Protein AF-A0A2D9M5H4-F1 (afdb_monomer_lite)

Foldseek 3Di:
DDPDDDDPDDDDDPDPDDDDDDDDAADDFDDLVLVLVLLLLVLVLVCVVCVLVVPDNDDSVNSSVVLCVVQVGGDPVSLVVLCVVQDPDPVLVVQLSPHRHPVSSVVSSVVRSVVSVVVSD

Secondary structure (DSSP, 8-state):
-------S--SSS--------PPPPPBS---HHHHHHHHHHHHHHHHHHHHHTT-----HHHHHHHHHHHS-S--HHHHHHHHHHH--SHHHHHHHHH--BHHHHHHHHHHHHHHHHHHH-

pLDDT: mean 83.79, std 14.48, range [36.62, 96.31]

Sequence (121 aa):
MVNQYIEESPQGKLYLRATIRLLDDLEGECSSEDWSSFLHDWAHQIVDVNSIFGSMDIDFEQVLSILEKEFLVCDSSSLWQVAHAILDKQDDRQSALSSSSFDEVFSILRQTIPEKNTQLN

Radius of gyration: 18.91 Å; chains: 1; bounding box: 51×50×41 Å

Structure (mmCIF, N/CA/C/O backbone):
data_AF-A0A2D9M5H4-F1
#
_entry.id   AF-A0A2D9M5H4-F1
#
loop_
_atom_site.group_PDB
_atom_site.id
_atom_site.type_symbol
_atom_site.label_atom_id
_atom_site.label_alt_id
_atom_site.label_comp_id
_atom_site.label_asym_id
_atom_site.label_entity_id
_atom_site.label_seq_id
_atom_site.pdbx_PDB_ins_code
_atom_site.Cartn_x
_atom_site.Cart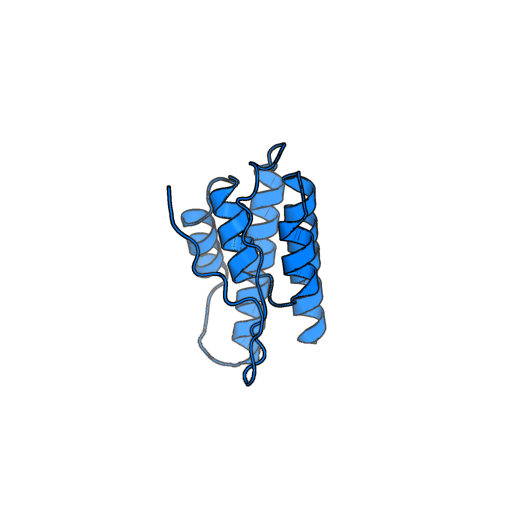n_y
_atom_site.Cartn_z
_atom_site.occupancy
_atom_site.B_iso_or_equiv
_atom_site.auth_seq_id
_atom_site.auth_comp_id
_atom_site.auth_asym_id
_atom_site.auth_atom_id
_atom_site.pdbx_PDB_model_num
ATOM 1 N N . MET A 1 1 ? -31.524 -20.663 11.523 1.00 36.62 1 MET A N 1
ATOM 2 C CA . MET A 1 1 ? -30.781 -21.130 12.711 1.00 36.62 1 MET A CA 1
ATOM 3 C C . MET A 1 1 ? -29.717 -22.092 12.220 1.00 36.62 1 MET A C 1
ATOM 5 O O . MET A 1 1 ? -30.069 -23.149 11.716 1.00 36.62 1 MET A O 1
ATOM 9 N N . VAL A 1 2 ? -28.450 -21.679 12.223 1.00 44.69 2 VAL A N 1
ATOM 10 C CA . VAL A 1 2 ? -27.338 -22.535 11.790 1.00 44.69 2 VAL A CA 1
ATOM 11 C C . VAL A 1 2 ? -26.876 -23.303 13.022 1.00 44.69 2 VAL A C 1
ATOM 13 O O . VAL A 1 2 ? -26.358 -22.699 13.955 1.00 44.69 2 VAL A O 1
ATOM 16 N N . ASN A 1 3 ? -27.122 -24.613 13.053 1.00 45.56 3 ASN A N 1
ATOM 17 C CA . ASN A 1 3 ? -26.585 -25.488 14.092 1.00 45.56 3 ASN A CA 1
ATOM 18 C C . ASN A 1 3 ? -25.061 -25.526 13.939 1.00 45.56 3 ASN A C 1
ATOM 20 O O . ASN A 1 3 ? -24.541 -26.198 13.050 1.00 45.56 3 ASN A O 1
ATOM 24 N N . GLN A 1 4 ? -24.350 -24.776 14.779 1.00 53.28 4 GLN A N 1
ATOM 25 C CA . GLN A 1 4 ? -22.912 -24.951 14.944 1.00 53.28 4 GLN A CA 1
ATOM 26 C C . GLN A 1 4 ? -22.673 -2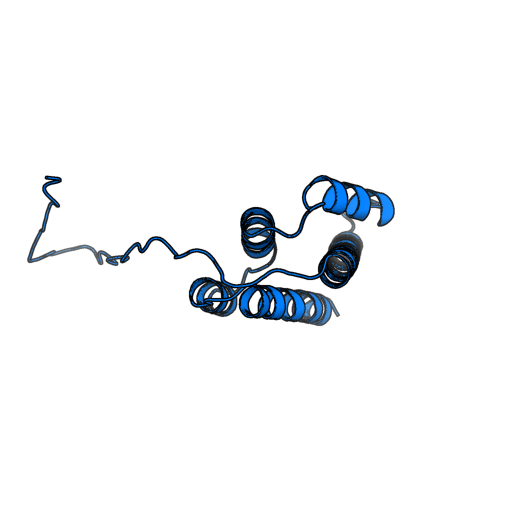6.305 15.613 1.00 53.28 4 GLN A C 1
ATOM 28 O O . GLN A 1 4 ? -23.244 -26.601 16.661 1.00 53.28 4 GLN A O 1
ATOM 33 N N . TYR A 1 5 ? -21.850 -27.139 14.984 1.00 54.06 5 TYR A N 1
ATOM 34 C CA . TYR A 1 5 ? -21.400 -28.397 15.563 1.00 54.06 5 TYR A CA 1
ATOM 35 C C . TYR A 1 5 ? -20.396 -28.059 16.674 1.00 54.06 5 TYR A C 1
ATOM 37 O O . TYR A 1 5 ? -19.288 -27.605 16.393 1.00 54.06 5 TYR A O 1
ATOM 45 N N . ILE A 1 6 ? -20.817 -28.192 17.933 1.00 57.72 6 ILE A N 1
ATOM 46 C CA . ILE A 1 6 ? -19.976 -27.960 19.111 1.00 57.72 6 ILE A CA 1
ATOM 47 C C . ILE A 1 6 ? -19.552 -29.331 19.632 1.00 57.72 6 ILE A C 1
ATOM 49 O O . ILE A 1 6 ? -20.380 -30.099 20.112 1.00 57.72 6 ILE A O 1
ATOM 53 N N . GLU A 1 7 ? -18.262 -29.637 19.535 1.00 54.84 7 GLU A N 1
ATOM 54 C CA . GLU A 1 7 ? -17.664 -30.785 20.212 1.00 54.84 7 GLU A CA 1
ATOM 55 C C . GLU A 1 7 ? -16.968 -30.277 21.481 1.00 54.84 7 GLU A C 1
ATOM 57 O O . GLU A 1 7 ? -15.951 -29.590 21.419 1.00 54.84 7 GLU A O 1
ATOM 62 N N . GLU A 1 8 ? -17.559 -30.556 22.645 1.00 61.50 8 GLU A N 1
ATOM 63 C CA . GLU A 1 8 ? -17.144 -29.987 23.939 1.00 61.50 8 GLU A CA 1
ATOM 64 C C . GLU A 1 8 ? -15.829 -30.582 24.487 1.00 61.50 8 GLU A C 1
ATOM 66 O O . GLU A 1 8 ? -15.278 -30.067 25.460 1.00 61.50 8 GLU A O 1
ATOM 71 N N . SER A 1 9 ? -15.294 -31.652 23.878 1.00 58.75 9 SER A N 1
ATOM 72 C CA . SER A 1 9 ? -14.088 -32.342 24.360 1.00 58.75 9 SER A CA 1
ATOM 73 C C . SER A 1 9 ? -13.239 -32.944 23.220 1.00 58.75 9 SER A C 1
ATOM 75 O O . SER A 1 9 ? -13.335 -34.137 22.929 1.00 58.75 9 SER A O 1
ATOM 77 N N . PRO A 1 10 ? -12.394 -32.143 22.543 1.00 60.75 10 PRO A N 1
ATOM 78 C CA . PRO A 1 10 ? -11.565 -32.628 21.441 1.00 60.75 10 PRO A CA 1
ATOM 79 C C . PRO A 1 10 ? -10.371 -33.451 21.960 1.00 60.75 10 PRO A C 1
ATOM 81 O O . PRO A 1 10 ? -9.454 -32.915 22.578 1.00 60.75 10 PRO A O 1
ATOM 84 N N . GLN A 1 11 ? -10.348 -34.758 21.682 1.00 60.06 11 GLN A N 1
ATOM 85 C CA . GLN A 1 11 ? -9.323 -35.690 22.190 1.00 60.06 11 GLN A CA 1
ATOM 86 C C . GLN A 1 11 ? -8.108 -35.934 21.268 1.00 60.06 11 GLN A C 1
ATOM 88 O O . GLN A 1 11 ? -7.410 -36.933 21.437 1.00 60.06 11 GLN A O 1
ATOM 93 N N . GLY A 1 12 ? -7.784 -35.071 20.296 1.00 59.41 12 GLY A N 1
ATOM 94 C CA . GLY A 1 12 ? -6.629 -35.417 19.447 1.00 59.41 12 GLY A CA 1
ATOM 95 C C . GLY A 1 12 ? -6.113 -34.454 18.390 1.00 59.41 12 GLY A C 1
ATOM 96 O O . GLY A 1 12 ? -5.174 -34.824 17.689 1.00 59.41 12 GLY A O 1
ATOM 97 N N . LYS A 1 13 ? -6.654 -33.243 18.237 1.00 60.44 13 LYS A N 1
ATOM 98 C CA . LYS A 1 13 ? -6.098 -32.231 17.323 1.00 60.44 13 LYS A CA 1
ATOM 99 C C . LYS A 1 13 ? -6.272 -30.850 17.949 1.00 60.44 13 LYS A C 1
ATOM 101 O O . LYS A 1 13 ? -7.343 -30.547 18.465 1.00 60.44 13 LYS A O 1
ATOM 106 N N . LEU A 1 14 ? -5.217 -30.032 17.938 1.00 55.59 14 LEU A N 1
ATOM 107 C CA . LEU A 1 14 ? -5.289 -28.616 18.303 1.00 55.59 14 LEU A CA 1
ATOM 108 C C . LEU A 1 14 ? -6.192 -27.912 17.284 1.00 55.59 14 LEU A C 1
ATOM 110 O O . LEU A 1 14 ? -5.751 -27.547 16.197 1.00 55.59 14 LEU A O 1
ATOM 114 N N . TYR A 1 15 ? -7.468 -27.752 17.615 1.00 58.03 15 TYR A N 1
ATOM 115 C CA . TYR A 1 15 ? -8.355 -26.873 16.869 1.00 58.03 15 TYR A CA 1
ATOM 116 C C . TYR A 1 15 ? -8.113 -25.449 17.371 1.00 58.03 15 TYR A C 1
ATOM 118 O O . TYR A 1 15 ? -8.591 -25.061 18.436 1.00 58.03 15 TYR A O 1
ATOM 126 N N . LEU A 1 16 ? -7.337 -24.669 16.618 1.00 57.84 16 LEU A N 1
ATOM 127 C CA . LEU A 1 16 ? -7.311 -23.220 16.786 1.00 57.84 16 LEU A CA 1
ATOM 128 C C . LEU A 1 16 ? -8.689 -22.686 16.382 1.00 57.84 16 LEU A C 1
ATOM 130 O O . LEU A 1 16 ? -9.065 -22.714 15.212 1.00 57.84 16 LEU A O 1
ATOM 134 N N . ARG A 1 17 ? -9.472 -22.241 17.369 1.00 58.50 17 ARG A N 1
ATOM 135 C CA . ARG A 1 17 ? -10.758 -21.585 17.130 1.00 58.50 17 ARG A CA 1
ATOM 136 C C . ARG A 1 17 ? -10.493 -20.131 16.753 1.00 58.50 17 ARG A C 1
ATOM 138 O O . ARG A 1 17 ? -10.190 -19.322 17.623 1.00 58.50 17 ARG A O 1
ATOM 145 N N . ALA A 1 18 ? -10.614 -19.806 15.471 1.00 62.06 18 ALA A N 1
ATOM 146 C CA . ALA A 1 18 ? -10.592 -18.422 15.014 1.00 62.06 18 ALA A CA 1
ATOM 147 C C . ALA A 1 18 ? -11.987 -17.806 15.186 1.00 62.06 18 ALA A C 1
ATOM 149 O O . ALA A 1 18 ? -12.974 -18.320 14.658 1.00 62.06 18 ALA A O 1
ATOM 150 N N . THR A 1 19 ? -12.075 -16.708 15.932 1.00 64.88 19 THR A N 1
ATOM 151 C CA . THR A 1 19 ? -13.278 -15.873 15.945 1.00 64.88 19 THR A CA 1
ATOM 152 C C . THR A 1 19 ? -13.223 -14.975 14.717 1.00 64.88 19 THR A C 1
ATOM 154 O O . THR A 1 19 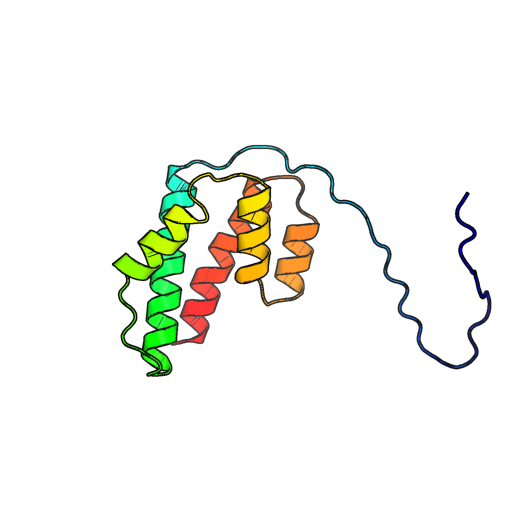? -12.368 -14.098 14.639 1.00 64.88 19 THR A O 1
ATOM 157 N N . ILE A 1 20 ? -14.115 -15.201 13.753 1.00 72.62 20 ILE A N 1
ATOM 158 C CA . ILE A 1 20 ? -14.272 -14.313 12.598 1.00 72.62 20 ILE A CA 1
ATOM 159 C C . ILE A 1 20 ? -15.255 -13.212 12.996 1.00 72.62 20 ILE A C 1
ATOM 161 O O . ILE A 1 20 ? -16.380 -13.505 13.404 1.00 72.62 20 ILE A O 1
ATOM 165 N N . ARG A 1 21 ? -14.830 -11.953 12.881 1.00 76.88 21 ARG A N 1
ATOM 166 C CA . ARG A 1 21 ? -15.680 -10.769 13.027 1.00 76.88 21 ARG A CA 1
ATOM 167 C C . ARG A 1 21 ? -15.689 -10.017 11.698 1.00 76.88 21 ARG A C 1
ATOM 169 O O . ARG A 1 21 ? -14.647 -9.889 11.065 1.00 76.88 21 ARG A O 1
ATOM 176 N N . LEU A 1 22 ? -16.865 -9.539 11.295 1.00 81.19 22 LEU A N 1
ATOM 177 C CA . LEU A 1 22 ? -16.971 -8.541 10.234 1.00 81.19 22 LEU A CA 1
ATOM 178 C C . LEU A 1 22 ? -16.476 -7.207 10.790 1.00 81.19 22 LEU A C 1
ATOM 180 O O . LEU A 1 22 ? -16.889 -6.814 11.884 1.00 81.19 22 LEU A O 1
ATOM 184 N N . LEU A 1 23 ? -15.564 -6.570 10.065 1.00 84.50 23 LEU A N 1
ATOM 185 C CA . LEU A 1 23 ? -15.112 -5.232 10.412 1.00 84.50 23 LEU A CA 1
ATOM 186 C C . LEU A 1 23 ? -16.215 -4.230 10.094 1.00 84.50 23 LEU A C 1
ATOM 188 O O . LEU A 1 23 ? -16.935 -4.387 9.107 1.00 84.50 23 LEU A O 1
ATOM 192 N N . ASP A 1 24 ? -16.342 -3.247 10.974 1.00 86.62 24 ASP A N 1
ATOM 193 C CA . ASP A 1 24 ? -17.162 -2.072 10.726 1.00 86.62 24 ASP A CA 1
ATOM 194 C C . ASP A 1 24 ? -16.465 -1.195 9.667 1.00 86.62 24 ASP A C 1
ATOM 196 O O . ASP A 1 24 ? -15.258 -1.333 9.435 1.00 86.62 24 ASP A O 1
ATOM 200 N N . ASP A 1 25 ? -17.221 -0.319 9.005 1.00 88.69 25 ASP A N 1
ATOM 201 C CA . ASP A 1 25 ? -16.645 0.616 8.037 1.00 88.69 25 ASP A CA 1
ATOM 202 C C . ASP A 1 25 ? -15.654 1.563 8.732 1.00 88.69 25 ASP A C 1
ATOM 204 O O . ASP A 1 25 ? -15.860 1.973 9.876 1.00 88.69 25 ASP A O 1
ATOM 208 N N . LEU A 1 26 ? -14.573 1.914 8.030 1.00 92.75 26 LEU A N 1
ATOM 209 C CA . LEU A 1 26 ? -13.586 2.864 8.539 1.00 92.75 26 LEU A CA 1
ATOM 210 C C . LEU A 1 26 ? -14.167 4.279 8.559 1.00 92.75 26 LEU A C 1
ATOM 212 O O . LEU A 1 26 ? -14.790 4.723 7.595 1.00 92.75 26 LEU A O 1
ATOM 216 N N . GLU A 1 27 ? -13.904 5.008 9.639 1.00 92.81 27 GLU A N 1
ATOM 217 C CA . GLU A 1 27 ? -14.250 6.421 9.747 1.00 92.81 27 GLU A CA 1
ATOM 218 C C . GLU A 1 27 ? -13.240 7.304 8.996 1.00 92.81 27 GLU A C 1
ATOM 220 O O . GLU A 1 27 ? -12.028 7.066 9.024 1.00 92.81 27 GLU A O 1
ATOM 225 N N . GLY A 1 28 ? -13.743 8.375 8.376 1.00 91.19 28 GLY A N 1
ATOM 226 C CA . GLY A 1 28 ? -12.928 9.376 7.688 1.00 91.19 28 GLY A CA 1
ATOM 227 C C . GLY A 1 28 ? -12.656 9.065 6.216 1.00 91.19 28 GLY A C 1
ATOM 228 O O . GLY A 1 28 ? -13.210 8.141 5.627 1.00 91.19 28 GLY A O 1
ATOM 229 N N . GLU A 1 29 ? -11.807 9.893 5.617 1.00 88.19 29 GLU A N 1
ATOM 230 C CA . GLU A 1 29 ? -11.421 9.847 4.207 1.00 88.19 29 GLU A CA 1
ATOM 231 C C . GLU A 1 29 ? -9.924 10.145 4.108 1.00 88.19 29 GLU A C 1
ATOM 233 O O . GLU A 1 29 ? -9.354 10.769 5.003 1.00 88.19 29 GLU A O 1
ATOM 238 N N . CYS A 1 30 ? -9.289 9.746 3.010 1.00 86.38 30 CYS A N 1
ATOM 239 C CA . CYS A 1 30 ? -7.899 10.098 2.744 1.00 86.38 30 CYS A CA 1
ATOM 240 C C . CYS A 1 30 ? -7.801 11.155 1.651 1.00 86.38 30 CYS A C 1
ATOM 242 O O . CYS A 1 30 ? -8.500 11.110 0.636 1.00 86.38 30 CYS A O 1
ATOM 244 N N . SER A 1 31 ? -6.896 12.108 1.873 1.00 90.25 31 SER A N 1
ATOM 245 C CA . SER A 1 31 ? -6.552 13.123 0.887 1.00 90.25 31 SER A CA 1
ATOM 246 C C . SER A 1 31 ? -6.050 12.470 -0.400 1.00 90.25 31 SER A C 1
ATOM 248 O O . SER A 1 31 ? -5.152 11.628 -0.378 1.00 90.25 31 SER A O 1
ATOM 250 N N . SER A 1 32 ? -6.573 12.918 -1.542 1.00 89.25 32 SER A N 1
ATOM 251 C CA . SER A 1 32 ? -6.093 12.478 -2.855 1.00 89.25 32 SER A CA 1
ATOM 252 C C . SER A 1 32 ? -4.607 12.778 -3.063 1.00 89.25 32 SER A C 1
ATOM 254 O O . SER A 1 32 ? -3.928 12.037 -3.765 1.00 89.25 32 SER A O 1
ATOM 256 N N . GLU A 1 33 ? -4.106 13.859 -2.461 1.00 91.94 33 GLU A N 1
ATOM 257 C CA . GLU A 1 33 ? -2.693 14.242 -2.529 1.00 91.94 33 GLU A CA 1
ATOM 258 C C . GLU A 1 33 ? -1.814 13.251 -1.761 1.00 91.94 33 GLU A C 1
ATOM 260 O O . GLU A 1 33 ? -0.854 12.721 -2.319 1.00 91.94 33 GLU A O 1
ATOM 265 N N . ASP A 1 34 ? -2.192 12.926 -0.522 1.00 92.62 34 ASP A N 1
ATOM 266 C CA . ASP A 1 34 ? -1.446 11.968 0.294 1.00 92.62 34 ASP A CA 1
ATOM 267 C C . ASP A 1 34 ? -1.471 10.567 -0.327 1.00 92.62 34 ASP A C 1
ATOM 269 O O . ASP A 1 34 ? -0.458 9.866 -0.334 1.00 92.62 34 ASP A O 1
ATOM 273 N N . TRP A 1 35 ? -2.621 10.164 -0.875 1.00 94.62 35 TRP A N 1
ATOM 274 C CA . TRP A 1 35 ? -2.764 8.886 -1.565 1.00 94.62 35 TRP A CA 1
ATOM 275 C C . TRP A 1 35 ? -1.894 8.816 -2.819 1.00 94.62 35 TRP A C 1
ATOM 277 O O . TRP A 1 35 ? -1.177 7.839 -3.018 1.00 94.62 35 TRP A O 1
ATOM 287 N N . SER A 1 36 ? -1.902 9.872 -3.636 1.00 93.81 36 SER A N 1
ATOM 288 C CA . SER A 1 36 ? -1.052 9.956 -4.824 1.00 93.81 36 SER A CA 1
ATOM 289 C C . SER A 1 36 ? 0.430 9.882 -4.453 1.00 93.81 36 SER A C 1
ATOM 291 O O . SER A 1 36 ? 1.157 9.079 -5.040 1.00 93.81 36 SER A O 1
ATOM 293 N N . SER A 1 37 ? 0.868 10.629 -3.432 1.00 94.50 37 SER A N 1
ATOM 294 C CA . SER A 1 37 ? 2.247 10.562 -2.929 1.00 94.50 37 SER A CA 1
ATOM 295 C C . SER A 1 37 ? 2.616 9.144 -2.494 1.00 94.50 37 SER A C 1
ATOM 297 O O . SER A 1 37 ? 3.683 8.646 -2.840 1.00 94.50 37 SER A O 1
ATOM 299 N N . PHE A 1 38 ? 1.716 8.463 -1.787 1.00 95.12 38 PHE A N 1
ATOM 300 C CA . PHE A 1 38 ? 1.940 7.089 -1.358 1.00 95.12 38 PHE A CA 1
ATOM 301 C C . PHE A 1 38 ? 2.086 6.113 -2.537 1.00 95.12 38 PHE A C 1
ATOM 303 O O . PHE A 1 38 ? 2.960 5.246 -2.509 1.00 95.12 38 PHE A O 1
ATOM 310 N N . LEU A 1 39 ? 1.270 6.245 -3.591 1.00 95.31 39 LEU A N 1
ATOM 311 C CA . LEU A 1 39 ? 1.396 5.402 -4.787 1.00 95.31 39 LEU A CA 1
ATOM 312 C C . LEU A 1 39 ? 2.739 5.614 -5.501 1.00 95.31 39 LEU A C 1
ATOM 314 O O . LEU A 1 39 ? 3.313 4.645 -5.997 1.00 95.31 39 LEU A O 1
ATOM 318 N N . HIS A 1 40 ? 3.265 6.843 -5.508 1.00 95.38 40 HIS A N 1
ATOM 319 C CA . HIS A 1 40 ? 4.603 7.133 -6.034 1.00 95.38 40 HIS A CA 1
ATOM 320 C C . HIS A 1 40 ? 5.691 6.440 -5.209 1.00 95.38 40 HIS A C 1
ATOM 322 O O . HIS A 1 40 ? 6.540 5.749 -5.775 1.00 95.38 40 HIS A O 1
ATOM 328 N N . ASP A 1 41 ? 5.639 6.560 -3.880 1.00 94.62 41 ASP A N 1
ATOM 329 C CA . ASP A 1 41 ? 6.592 5.897 -2.981 1.00 94.62 41 ASP A CA 1
ATOM 330 C C . ASP A 1 41 ? 6.561 4.373 -3.162 1.00 94.62 41 ASP A C 1
ATOM 332 O O . ASP A 1 41 ? 7.598 3.703 -3.192 1.00 94.62 41 ASP A O 1
ATOM 336 N N . TRP A 1 42 ? 5.365 3.811 -3.343 1.00 95.06 42 TRP A N 1
ATOM 337 C CA . TRP A 1 42 ? 5.206 2.385 -3.585 1.00 95.06 42 TRP A CA 1
ATOM 338 C C . TRP A 1 42 ? 5.738 1.953 -4.954 1.00 95.06 42 TRP A C 1
ATOM 340 O O . TRP A 1 42 ? 6.425 0.932 -5.040 1.00 95.06 42 TRP A O 1
ATOM 350 N N . ALA A 1 43 ? 5.479 2.727 -6.011 1.00 94.94 43 ALA A N 1
ATOM 351 C CA . ALA A 1 43 ? 6.024 2.472 -7.341 1.00 94.94 43 ALA A CA 1
ATOM 352 C C . ALA A 1 43 ? 7.558 2.468 -7.326 1.00 94.94 43 ALA A C 1
ATOM 354 O O . ALA A 1 43 ? 8.170 1.538 -7.857 1.00 94.94 43 ALA A O 1
ATOM 355 N N . HIS A 1 44 ? 8.174 3.449 -6.659 1.00 93.31 44 HIS A N 1
ATOM 356 C CA . HIS A 1 44 ? 9.623 3.489 -6.464 1.00 93.31 44 HIS A CA 1
ATOM 357 C C . HIS A 1 44 ? 10.125 2.226 -5.775 1.00 93.31 44 HIS A C 1
ATOM 359 O O . HIS A 1 44 ? 11.025 1.566 -6.288 1.00 93.31 44 HIS A O 1
ATOM 365 N N . GLN A 1 45 ? 9.481 1.826 -4.678 1.00 91.62 45 GLN A N 1
ATOM 366 C CA . GLN A 1 45 ? 9.890 0.628 -3.957 1.00 91.62 45 GLN A CA 1
ATOM 367 C C . GLN A 1 45 ? 9.777 -0.655 -4.802 1.00 91.62 45 GLN A C 1
ATOM 369 O O . GLN A 1 45 ? 10.610 -1.554 -4.684 1.00 91.62 45 GLN A O 1
ATOM 374 N N . ILE A 1 46 ? 8.770 -0.772 -5.672 1.00 91.31 46 ILE A N 1
ATOM 375 C CA . ILE A 1 46 ? 8.650 -1.916 -6.591 1.00 91.31 46 ILE A CA 1
ATOM 376 C C . ILE A 1 46 ? 9.831 -1.954 -7.569 1.00 91.31 46 ILE A C 1
ATOM 378 O O . ILE A 1 46 ? 10.409 -3.024 -7.781 1.00 91.31 46 ILE A O 1
ATOM 382 N N . VAL A 1 47 ? 10.191 -0.807 -8.150 1.00 90.94 47 VAL A N 1
ATOM 383 C CA . VAL A 1 47 ? 11.323 -0.688 -9.082 1.00 90.94 47 VAL A CA 1
ATOM 384 C C . VAL A 1 47 ? 12.645 -0.992 -8.376 1.00 90.94 47 VAL A C 1
ATOM 386 O O . VAL A 1 47 ? 13.441 -1.779 -8.888 1.00 90.94 47 VAL A O 1
ATOM 389 N N . ASP A 1 48 ? 12.849 -0.454 -7.173 1.00 88.44 48 ASP A N 1
ATOM 390 C CA . ASP A 1 48 ? 14.056 -0.678 -6.375 1.00 88.44 48 ASP A CA 1
ATOM 391 C C . ASP A 1 48 ? 14.238 -2.169 -6.062 1.00 88.44 48 ASP A C 1
ATOM 393 O O . ASP A 1 48 ? 15.287 -2.747 -6.361 1.00 88.44 48 ASP A O 1
ATOM 397 N N . VAL A 1 49 ? 13.188 -2.833 -5.561 1.00 87.31 49 VAL A N 1
ATOM 398 C CA . VAL A 1 49 ? 13.184 -4.289 -5.335 1.00 87.31 49 VAL A CA 1
ATOM 399 C C . VAL A 1 49 ? 13.510 -5.037 -6.626 1.00 87.31 49 VAL A C 1
ATOM 401 O O . VAL A 1 49 ? 14.367 -5.920 -6.638 1.00 87.31 49 VAL A O 1
ATOM 404 N N . ASN A 1 50 ? 12.840 -4.701 -7.727 1.00 87.25 50 ASN A N 1
ATOM 405 C CA . ASN A 1 50 ? 13.024 -5.381 -9.003 1.00 87.25 50 ASN A CA 1
ATOM 406 C C . ASN A 1 50 ? 14.468 -5.270 -9.530 1.00 87.25 50 ASN A C 1
ATOM 408 O O . ASN A 1 50 ? 15.008 -6.274 -10.015 1.00 87.25 50 ASN A O 1
ATOM 412 N N . SER A 1 51 ? 15.098 -4.103 -9.355 1.00 85.19 51 SER A N 1
ATOM 413 C CA . SER A 1 51 ? 16.483 -3.840 -9.755 1.00 85.19 51 SER A CA 1
ATOM 414 C C . SER A 1 51 ? 17.492 -4.732 -9.018 1.00 85.19 51 SER A C 1
ATOM 416 O O . SER A 1 51 ? 18.434 -5.238 -9.629 1.00 85.19 51 SER A O 1
ATOM 418 N N . ILE A 1 52 ? 17.256 -5.015 -7.731 1.00 84.88 52 ILE A N 1
ATOM 419 C CA . ILE A 1 52 ? 18.132 -5.852 -6.895 1.00 84.88 52 ILE A CA 1
ATOM 420 C C . ILE A 1 52 ? 18.127 -7.307 -7.371 1.00 84.88 52 ILE A C 1
ATOM 422 O O . ILE A 1 52 ? 19.168 -7.965 -7.404 1.00 84.88 52 ILE A O 1
ATOM 426 N N . PHE A 1 53 ? 16.961 -7.822 -7.764 1.00 79.25 53 PHE A N 1
ATOM 427 C CA . PHE A 1 53 ? 16.808 -9.219 -8.177 1.00 79.25 53 PHE A CA 1
ATOM 428 C C . PHE A 1 53 ? 17.051 -9.448 -9.679 1.00 79.25 53 PHE A C 1
ATOM 430 O O . PHE A 1 53 ? 16.929 -10.584 -10.141 1.00 79.25 53 PHE A O 1
ATOM 437 N N . GLY A 1 54 ? 17.403 -8.401 -10.442 1.00 66.56 54 GLY A N 1
ATOM 438 C CA . GLY A 1 54 ? 17.792 -8.483 -11.859 1.00 66.56 54 GLY A CA 1
ATOM 439 C C . GLY A 1 54 ? 16.726 -9.110 -12.762 1.00 66.56 54 GLY A C 1
ATOM 440 O O . GLY A 1 54 ? 17.055 -9.775 -13.744 1.00 66.56 54 GLY A O 1
ATOM 441 N N . SER A 1 55 ? 15.455 -8.986 -12.372 1.00 64.44 55 SER A N 1
ATOM 442 C CA . SER A 1 55 ? 14.401 -9.890 -12.845 1.00 64.44 55 SER A CA 1
ATOM 443 C C . SER A 1 55 ? 13.665 -9.415 -14.103 1.00 64.44 55 SER A C 1
ATOM 445 O O . SER A 1 55 ? 13.111 -10.258 -14.801 1.00 64.44 55 SER A O 1
ATOM 447 N N . MET A 1 56 ? 13.690 -8.114 -14.420 1.00 68.00 56 MET A N 1
ATOM 448 C CA . MET A 1 56 ? 13.187 -7.469 -15.649 1.00 68.00 56 MET A CA 1
ATOM 449 C C . MET A 1 56 ? 13.602 -5.987 -15.620 1.00 68.00 56 MET A C 1
ATOM 451 O O . MET A 1 56 ? 13.776 -5.461 -14.533 1.00 68.00 56 MET A O 1
ATOM 455 N N . ASP A 1 57 ? 13.718 -5.301 -16.761 1.00 77.25 57 ASP A N 1
ATOM 456 C CA . ASP A 1 57 ? 13.780 -3.829 -16.769 1.00 77.25 57 ASP A CA 1
ATOM 457 C C . ASP A 1 57 ? 12.350 -3.295 -16.606 1.00 77.25 57 ASP A C 1
ATOM 459 O O . ASP A 1 57 ? 11.612 -3.155 -17.585 1.00 77.25 57 ASP A O 1
ATOM 463 N N . ILE A 1 58 ? 11.923 -3.085 -15.359 1.00 84.56 58 ILE A N 1
ATOM 464 C CA . ILE A 1 58 ? 10.627 -2.474 -15.056 1.00 84.56 58 ILE A CA 1
ATOM 465 C C . ILE A 1 58 ? 10.817 -0.962 -14.916 1.00 84.56 58 ILE A C 1
ATOM 467 O O . ILE A 1 58 ? 11.596 -0.495 -14.089 1.00 84.56 58 ILE A O 1
ATOM 471 N N . ASP A 1 59 ? 10.085 -0.204 -15.729 1.00 90.56 59 ASP A N 1
ATOM 472 C CA . ASP A 1 59 ? 10.117 1.257 -15.723 1.00 90.56 59 ASP A CA 1
ATOM 473 C C . ASP A 1 59 ? 9.148 1.840 -14.684 1.00 90.56 59 ASP A C 1
ATOM 475 O O . ASP A 1 59 ? 8.010 1.382 -14.549 1.00 90.56 59 ASP A O 1
ATOM 479 N N . PHE A 1 60 ? 9.592 2.880 -13.978 1.00 93.94 60 PHE A N 1
ATOM 480 C CA . PHE A 1 60 ? 8.821 3.543 -12.925 1.00 93.94 60 PHE A CA 1
ATOM 481 C C . PHE A 1 60 ? 7.484 4.077 -13.438 1.00 93.94 60 PHE A C 1
ATOM 483 O O . PHE A 1 60 ? 6.451 3.810 -12.829 1.00 93.94 60 PHE A O 1
ATOM 490 N N . GLU A 1 61 ? 7.483 4.755 -14.587 1.00 95.31 61 GLU A N 1
ATOM 491 C CA . GLU A 1 61 ? 6.269 5.342 -15.169 1.00 95.31 61 GLU A CA 1
ATOM 492 C C . GLU A 1 61 ? 5.227 4.268 -15.509 1.00 95.31 61 GLU A C 1
ATOM 494 O O . GLU A 1 61 ? 4.023 4.471 -15.351 1.00 95.31 61 GLU A O 1
ATOM 499 N N . GLN A 1 62 ? 5.680 3.085 -15.935 1.00 93.69 62 GLN A N 1
ATOM 500 C CA . GLN A 1 62 ? 4.789 1.958 -16.209 1.00 93.69 62 GLN A CA 1
ATOM 501 C C . GLN A 1 62 ? 4.157 1.423 -14.923 1.00 93.69 62 GLN A C 1
ATOM 503 O O . GLN A 1 62 ? 2.953 1.168 -14.899 1.00 93.69 62 GLN A O 1
ATOM 508 N N . VAL A 1 63 ? 4.947 1.269 -13.856 1.00 94.50 63 VAL A N 1
ATOM 509 C CA . VAL A 1 63 ? 4.442 0.821 -12.550 1.00 94.50 63 VAL A CA 1
ATOM 510 C C . VAL A 1 63 ? 3.463 1.837 -11.984 1.00 94.50 63 VAL A C 1
ATOM 512 O O . VAL A 1 63 ? 2.349 1.463 -11.621 1.00 94.50 63 VAL A O 1
ATOM 515 N N . LEU A 1 64 ? 3.846 3.113 -11.955 1.00 96.31 64 LEU A N 1
ATOM 516 C CA . LEU A 1 64 ? 3.005 4.185 -11.443 1.00 96.31 64 LEU A CA 1
ATOM 517 C C . LEU A 1 64 ? 1.683 4.258 -12.212 1.00 96.31 64 LEU A C 1
ATOM 519 O O . LEU A 1 64 ? 0.626 4.253 -11.592 1.00 96.31 64 LEU A O 1
ATOM 523 N N . SER A 1 65 ? 1.718 4.207 -13.547 1.00 95.00 65 SER A N 1
ATOM 524 C CA . SER A 1 65 ? 0.503 4.225 -14.368 1.00 95.00 65 SER A CA 1
ATOM 525 C C . SER A 1 65 ? -0.437 3.050 -14.070 1.00 95.00 65 SER A C 1
ATOM 527 O O . SER A 1 65 ? -1.659 3.222 -14.070 1.00 95.00 65 SER A O 1
ATOM 529 N N . ILE A 1 66 ? 0.104 1.857 -13.795 1.00 94.69 66 ILE A N 1
ATOM 530 C CA . ILE A 1 66 ? -0.700 0.704 -13.367 1.00 94.69 66 ILE A CA 1
ATOM 531 C C . ILE A 1 66 ? -1.336 0.985 -12.004 1.00 94.69 66 ILE A C 1
ATOM 533 O O . ILE A 1 66 ? -2.542 0.803 -11.854 1.00 94.69 66 ILE A O 1
ATOM 537 N N . LEU A 1 67 ? -0.553 1.452 -11.029 1.00 94.75 67 LEU A N 1
ATOM 538 C CA . LEU A 1 67 ? -1.049 1.738 -9.684 1.00 94.75 67 LEU A CA 1
ATOM 539 C C . LEU A 1 67 ? -2.120 2.833 -9.682 1.00 94.75 67 LEU A C 1
ATOM 541 O O . LEU A 1 67 ? -3.170 2.647 -9.078 1.00 94.75 67 LEU A O 1
ATOM 545 N N . GLU A 1 68 ? -1.906 3.938 -10.393 1.00 93.69 68 GLU A N 1
ATOM 546 C CA . GLU A 1 68 ? -2.883 5.026 -10.504 1.00 93.69 68 GLU A CA 1
ATOM 547 C C . GLU A 1 68 ? -4.164 4.587 -11.211 1.00 93.69 68 GLU A C 1
ATOM 549 O O . GLU A 1 68 ? -5.246 5.072 -10.892 1.00 93.69 68 GLU A O 1
ATOM 554 N N . LYS A 1 69 ? -4.074 3.657 -12.166 1.00 93.06 69 LYS A N 1
ATOM 555 C CA . LYS A 1 69 ? -5.255 3.117 -12.841 1.00 93.06 69 LYS A CA 1
ATOM 556 C C . LYS A 1 69 ? -6.069 2.203 -11.928 1.00 93.06 69 LYS A C 1
ATOM 558 O O . LYS A 1 69 ? -7.297 2.266 -11.961 1.00 93.06 69 LYS A O 1
ATOM 563 N N . GLU A 1 70 ? -5.402 1.341 -11.166 1.00 92.25 70 GLU A N 1
ATOM 564 C CA . GLU A 1 70 ? -6.057 0.386 -10.265 1.00 92.25 70 GLU A CA 1
ATOM 565 C C . GLU A 1 70 ? -6.587 1.073 -8.996 1.00 92.25 70 GLU A C 1
ATOM 567 O O . GLU A 1 70 ? -7.672 0.743 -8.526 1.00 92.25 70 GLU A O 1
ATOM 572 N N . PHE A 1 71 ? -5.866 2.072 -8.479 1.00 92.56 71 PHE A N 1
ATOM 573 C CA . PHE A 1 71 ? -6.134 2.717 -7.190 1.00 92.56 71 PHE A CA 1
ATOM 574 C C . PHE A 1 71 ? -6.385 4.224 -7.316 1.00 92.56 71 PHE A C 1
ATOM 576 O O . PHE A 1 71 ? -6.025 4.993 -6.424 1.00 92.56 71 PHE A O 1
ATOM 583 N N . LEU A 1 72 ? -7.009 4.655 -8.418 1.00 81.00 72 LEU A N 1
ATOM 584 C CA . LEU A 1 72 ? -7.249 6.070 -8.739 1.00 81.00 72 LEU A CA 1
ATOM 585 C C . LEU A 1 72 ? -7.937 6.841 -7.605 1.00 81.00 72 LEU A C 1
ATOM 587 O O . LEU A 1 72 ? -7.670 8.023 -7.396 1.00 81.00 72 LEU A O 1
ATOM 591 N N . VAL A 1 73 ? -8.861 6.180 -6.905 1.00 88.31 73 VAL A N 1
ATOM 592 C CA . VAL A 1 73 ? -9.650 6.768 -5.823 1.00 88.31 73 VAL A CA 1
ATOM 593 C C . VAL A 1 73 ? -9.253 6.116 -4.510 1.00 88.31 73 VAL A C 1
ATOM 595 O O . VAL A 1 73 ? -9.258 4.895 -4.384 1.00 88.31 73 VAL A O 1
ATOM 598 N N . CYS A 1 74 ? -8.954 6.948 -3.517 1.00 86.75 74 CYS A N 1
ATOM 599 C CA . CYS A 1 74 ? -8.666 6.484 -2.172 1.00 86.75 74 CYS A CA 1
ATOM 600 C C . CYS A 1 74 ? -9.970 6.187 -1.418 1.00 86.75 74 CYS A C 1
ATOM 602 O O . CYS A 1 74 ? -10.524 7.052 -0.742 1.00 86.75 74 CYS A O 1
ATOM 604 N N . ASP A 1 75 ? -10.489 4.970 -1.581 1.00 91.12 75 ASP A N 1
ATOM 605 C CA . ASP A 1 75 ? -11.647 4.461 -0.845 1.00 91.12 75 ASP A CA 1
ATOM 606 C C . ASP A 1 75 ? -11.274 3.270 0.053 1.00 91.12 75 ASP A C 1
ATOM 608 O O . ASP A 1 75 ? -10.156 2.750 0.015 1.00 91.12 75 ASP A O 1
ATOM 612 N N . SER A 1 76 ? -12.212 2.835 0.902 1.00 91.31 76 SER A N 1
ATOM 613 C CA . SER A 1 76 ? -11.956 1.740 1.849 1.00 91.31 76 SER A CA 1
ATOM 614 C C . SER A 1 76 ? -11.545 0.443 1.138 1.00 91.31 76 SER A C 1
ATOM 616 O O . SER A 1 76 ? -10.656 -0.265 1.608 1.00 91.31 76 SER A O 1
ATOM 618 N N . SER A 1 77 ? -12.137 0.148 -0.024 1.00 91.38 77 SER A N 1
ATOM 619 C CA . SER A 1 77 ? -11.789 -1.040 -0.809 1.00 91.38 77 SER A CA 1
ATOM 620 C C . SER A 1 77 ? -10.337 -0.988 -1.280 1.00 91.38 77 SER A C 1
ATOM 622 O O . SER A 1 77 ? -9.584 -1.941 -1.072 1.00 91.38 77 SER A O 1
ATOM 624 N N . SER A 1 78 ? -9.936 0.130 -1.880 1.00 93.00 78 SER A N 1
ATOM 625 C CA . SER A 1 78 ? -8.583 0.359 -2.384 1.00 93.00 78 SER A CA 1
ATOM 626 C C . SER A 1 78 ? -7.564 0.300 -1.250 1.00 93.00 78 SER A C 1
ATOM 628 O O . SER A 1 78 ? -6.552 -0.390 -1.366 1.00 93.00 78 SER A O 1
ATOM 630 N N . LEU A 1 79 ? -7.872 0.917 -0.105 1.00 94.31 79 LEU A N 1
ATOM 631 C CA . LEU A 1 79 ? -7.023 0.869 1.084 1.00 94.31 79 LEU A CA 1
ATOM 632 C C . LEU A 1 79 ? -6.774 -0.566 1.559 1.00 94.31 79 LEU A C 1
ATOM 634 O O . LEU A 1 79 ? -5.631 -0.944 1.809 1.00 94.31 79 LEU A O 1
ATOM 638 N N . TRP A 1 80 ? -7.824 -1.386 1.654 1.00 94.38 80 TRP A N 1
ATOM 639 C CA . TRP A 1 80 ? -7.691 -2.775 2.093 1.00 94.38 80 TRP A CA 1
ATOM 640 C C . TRP A 1 80 ? -6.971 -3.659 1.073 1.00 94.38 80 TRP A C 1
ATOM 642 O O . TRP A 1 80 ? -6.211 -4.545 1.467 1.00 94.38 80 TRP A O 1
ATOM 652 N N . GLN A 1 81 ? -7.165 -3.421 -0.227 1.00 93.62 81 GLN A N 1
ATOM 653 C CA . GLN A 1 81 ? -6.426 -4.121 -1.282 1.00 93.62 81 GLN A CA 1
ATOM 654 C C . GLN A 1 81 ? -4.928 -3.810 -1.212 1.00 93.62 81 GLN A C 1
ATOM 656 O O . GLN A 1 81 ? -4.101 -4.723 -1.240 1.00 93.62 81 GLN A O 1
ATOM 661 N N . VAL A 1 82 ? -4.582 -2.535 -1.040 1.00 94.56 82 VAL A N 1
ATOM 662 C CA . VAL A 1 82 ? -3.202 -2.085 -0.842 1.00 94.56 82 VAL A CA 1
ATOM 663 C C . VAL A 1 82 ? -2.622 -2.657 0.454 1.00 94.56 82 VAL A C 1
ATOM 665 O O . VAL A 1 82 ? -1.516 -3.199 0.448 1.00 94.56 82 VAL A O 1
ATOM 668 N N . ALA A 1 83 ? -3.377 -2.632 1.555 1.00 94.50 83 ALA A N 1
ATOM 669 C CA . ALA A 1 83 ? -2.947 -3.216 2.821 1.00 94.50 83 ALA A CA 1
ATOM 670 C C . ALA A 1 83 ? -2.679 -4.716 2.711 1.00 94.50 83 ALA A C 1
ATOM 672 O O . ALA A 1 83 ? -1.683 -5.209 3.238 1.00 94.50 83 ALA A O 1
ATOM 673 N N . HIS A 1 84 ? -3.513 -5.442 1.969 1.00 93.25 84 HIS A N 1
ATOM 674 C CA . HIS A 1 84 ? -3.280 -6.852 1.689 1.00 93.25 84 HIS A CA 1
ATOM 675 C C . HIS A 1 84 ? -1.997 -7.089 0.877 1.00 93.25 84 HIS A C 1
ATOM 677 O O . HIS A 1 84 ? -1.279 -8.054 1.144 1.00 93.25 84 HIS A O 1
ATOM 683 N N . ALA A 1 85 ? -1.703 -6.217 -0.092 1.00 92.62 85 ALA A N 1
ATOM 684 C CA . ALA A 1 85 ? -0.536 -6.339 -0.960 1.00 92.62 85 ALA A CA 1
ATOM 685 C C . ALA A 1 85 ? 0.786 -5.987 -0.255 1.00 92.62 85 ALA A C 1
ATOM 687 O O . ALA A 1 85 ? 1.814 -6.611 -0.524 1.00 92.62 85 ALA A O 1
ATOM 688 N N . ILE A 1 86 ? 0.778 -4.991 0.636 1.00 92.38 86 ILE A N 1
ATOM 689 C CA . ILE A 1 86 ? 2.007 -4.411 1.197 1.00 92.38 86 ILE A CA 1
ATOM 690 C C . ILE A 1 86 ? 2.328 -4.956 2.587 1.00 92.38 86 ILE A C 1
ATOM 692 O O . ILE A 1 86 ? 3.507 -5.206 2.861 1.00 92.38 86 ILE A O 1
ATOM 696 N N . LEU A 1 87 ? 1.323 -5.161 3.446 1.00 94.38 87 LEU A N 1
ATOM 697 C CA . LEU A 1 87 ? 1.539 -5.632 4.813 1.00 94.38 87 LEU A CA 1
ATOM 698 C C . LEU A 1 87 ? 1.844 -7.129 4.796 1.00 94.38 87 LEU A C 1
ATOM 700 O O . LEU A 1 87 ? 0.980 -7.961 4.510 1.00 94.38 87 LEU A O 1
ATOM 704 N N . ASP A 1 88 ? 3.074 -7.494 5.129 1.00 90.19 88 ASP A N 1
ATOM 705 C CA . ASP A 1 88 ? 3.544 -8.878 5.227 1.00 90.19 88 ASP A CA 1
ATOM 706 C C . ASP A 1 88 ? 3.724 -9.340 6.679 1.00 90.19 88 ASP A C 1
ATOM 708 O O . ASP A 1 88 ? 3.470 -10.510 6.982 1.00 90.19 88 ASP A O 1
ATOM 712 N N . LYS A 1 89 ? 4.071 -8.425 7.591 1.00 90.88 89 LYS A N 1
ATOM 713 C CA . LYS A 1 89 ? 4.180 -8.693 9.028 1.00 90.88 89 LYS A CA 1
ATOM 714 C C . LYS A 1 89 ? 2.813 -8.926 9.669 1.00 90.88 89 LYS A C 1
ATOM 716 O O . LYS A 1 89 ? 1.840 -8.214 9.417 1.00 90.88 89 LYS A O 1
ATOM 721 N N . GLN A 1 90 ? 2.750 -9.927 10.548 1.00 90.31 90 GLN A N 1
ATOM 722 C CA . GLN A 1 90 ? 1.530 -10.252 11.288 1.00 90.31 90 GLN A CA 1
ATOM 723 C C . GLN A 1 90 ? 1.082 -9.095 12.193 1.00 90.31 90 GLN A C 1
ATOM 725 O O . GLN A 1 90 ? -0.115 -8.825 12.265 1.00 90.31 90 GLN A O 1
ATOM 730 N N . ASP A 1 91 ? 2.024 -8.411 12.842 1.00 91.81 91 ASP A N 1
ATOM 731 C CA . ASP A 1 91 ? 1.722 -7.318 13.771 1.00 91.81 91 ASP A CA 1
ATOM 732 C C . ASP A 1 91 ? 1.118 -6.106 13.049 1.00 91.81 91 ASP A C 1
ATOM 734 O O . ASP A 1 91 ? 0.111 -5.562 13.505 1.00 91.81 91 ASP A O 1
ATOM 738 N N . ASP A 1 92 ? 1.643 -5.746 11.875 1.00 94.25 92 ASP A N 1
ATOM 739 C CA . ASP A 1 92 ? 1.113 -4.646 11.058 1.00 94.25 92 ASP A CA 1
ATOM 740 C C . ASP A 1 92 ? -0.300 -4.965 10.558 1.00 94.25 92 ASP A C 1
ATOM 742 O O . ASP A 1 92 ? -1.208 -4.139 10.656 1.00 94.25 92 ASP A O 1
ATOM 746 N N . ARG A 1 93 ? -0.521 -6.202 10.088 1.00 94.12 93 ARG A N 1
ATOM 747 C CA . ARG A 1 93 ? -1.854 -6.677 9.682 1.00 94.12 93 ARG A CA 1
ATOM 748 C C . ARG A 1 93 ? -2.840 -6.620 10.839 1.00 94.12 93 ARG A C 1
ATOM 750 O O . ARG A 1 93 ? -3.964 -6.163 10.663 1.00 94.12 93 ARG A O 1
ATOM 757 N N . GLN A 1 94 ? -2.438 -7.092 12.016 1.00 92.25 94 GLN A N 1
ATOM 758 C CA . GLN A 1 94 ? -3.304 -7.093 13.189 1.00 92.25 94 GLN A CA 1
ATOM 759 C C . GLN A 1 94 ? -3.626 -5.669 13.651 1.00 92.25 94 GLN A C 1
ATOM 761 O O . GLN A 1 94 ? -4.764 -5.412 14.045 1.00 92.25 94 GLN A O 1
ATOM 766 N N . SER A 1 95 ? -2.648 -4.766 13.565 1.00 94.50 95 SER A N 1
ATOM 767 C CA . SER A 1 95 ? -2.816 -3.348 13.881 1.00 94.50 95 SER A CA 1
ATOM 768 C C . SER A 1 95 ? -3.815 -2.700 12.925 1.00 94.50 95 SER A C 1
ATOM 770 O O . SER A 1 95 ? -4.793 -2.123 13.394 1.00 94.50 95 SER A O 1
ATOM 772 N N . ALA A 1 96 ? -3.663 -2.906 11.612 1.00 95.12 96 ALA A N 1
ATOM 773 C CA . ALA A 1 96 ? -4.588 -2.383 10.608 1.00 95.12 96 ALA A CA 1
ATOM 774 C C . ALA A 1 96 ? -6.013 -2.922 10.803 1.00 95.12 96 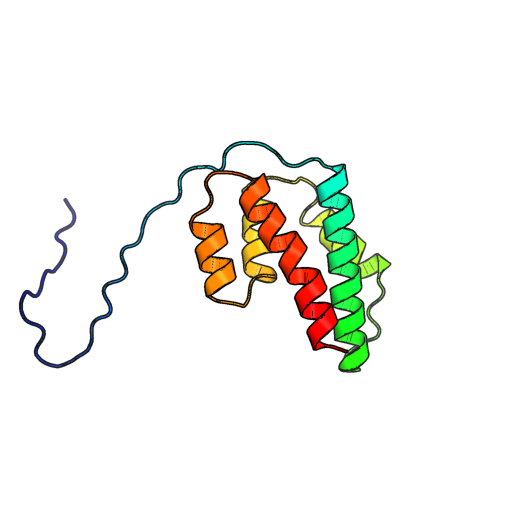ALA A C 1
ATOM 776 O O . ALA A 1 96 ? -6.967 -2.155 10.824 1.00 95.12 96 ALA A O 1
ATOM 777 N N . LEU A 1 97 ? -6.174 -4.231 11.035 1.00 93.12 97 LEU A N 1
ATOM 778 C CA . LEU A 1 97 ? -7.486 -4.847 11.294 1.00 93.12 97 LEU A CA 1
ATOM 779 C C . LEU A 1 97 ? -8.140 -4.377 12.606 1.00 93.12 97 LEU A C 1
ATOM 781 O O . LEU A 1 97 ? -9.328 -4.620 12.811 1.00 93.12 97 LEU A O 1
ATOM 785 N N . SER A 1 98 ? -7.371 -3.773 13.515 1.00 92.12 98 SER A N 1
ATOM 786 C CA . SER A 1 98 ? -7.881 -3.204 14.766 1.00 92.12 98 SER A CA 1
ATOM 787 C C . SER A 1 98 ? -8.194 -1.708 14.686 1.00 92.12 98 SER A C 1
ATOM 789 O O . SER A 1 98 ? -8.781 -1.177 15.627 1.00 92.12 98 SER A O 1
ATOM 791 N N . SER A 1 99 ? -7.815 -1.046 13.590 1.00 94.69 99 SER A N 1
ATOM 792 C CA . SER A 1 99 ? -8.071 0.373 13.354 1.00 94.69 99 SER A CA 1
ATOM 793 C C . SER A 1 99 ? -9.554 0.649 13.132 1.00 94.69 99 SER A C 1
ATOM 795 O O . SER A 1 99 ? -10.274 -0.161 12.547 1.00 94.69 99 SER A O 1
ATOM 797 N N . SER A 1 100 ? -9.998 1.823 13.573 1.00 93.19 100 SER A N 1
ATOM 798 C CA . SER A 1 100 ? -11.363 2.312 13.350 1.00 93.19 100 SER A CA 1
ATOM 799 C C . SER A 1 100 ? -11.422 3.453 12.338 1.00 93.19 100 SER A C 1
ATOM 801 O O . SER A 1 100 ? -12.511 3.846 11.932 1.00 93.19 100 SER A O 1
ATOM 803 N N . SER A 1 101 ? -10.272 3.987 11.921 1.00 93.81 101 SER A N 1
ATOM 804 C CA . SER A 1 101 ? -10.200 5.116 10.994 1.00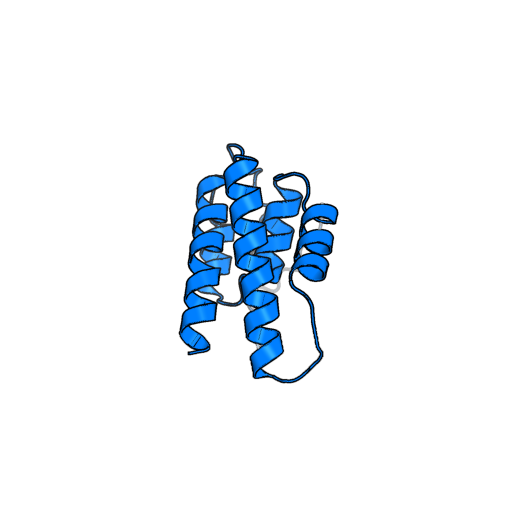 93.81 101 SER A CA 1
ATOM 805 C C . SER A 1 101 ? -9.302 4.849 9.792 1.00 93.81 101 SER A C 1
ATOM 807 O O . SER A 1 101 ? -8.360 4.052 9.845 1.00 93.81 101 SER A O 1
ATOM 809 N N . PHE A 1 102 ? -9.586 5.564 8.707 1.00 93.75 102 PHE A N 1
ATOM 810 C CA . PHE A 1 102 ? -8.789 5.529 7.488 1.00 93.75 102 PHE A CA 1
ATOM 811 C C . PHE A 1 102 ? -7.332 5.934 7.753 1.00 93.75 102 PHE A C 1
ATOM 813 O O . PHE A 1 102 ? -6.402 5.254 7.319 1.00 93.75 102 PHE A O 1
ATOM 820 N N . ASP A 1 103 ? -7.135 7.011 8.516 1.00 93.69 103 ASP A N 1
ATOM 821 C CA . ASP A 1 103 ? -5.818 7.576 8.814 1.00 93.69 103 ASP A CA 1
ATOM 822 C C . ASP A 1 103 ? -4.914 6.615 9.588 1.00 93.69 103 ASP A C 1
ATOM 824 O O . ASP A 1 103 ? -3.704 6.586 9.351 1.00 93.69 103 ASP A O 1
ATOM 828 N N . GLU A 1 104 ? -5.470 5.811 10.497 1.00 95.12 104 GLU A N 1
ATOM 829 C CA . GLU A 1 104 ? -4.708 4.806 11.243 1.00 95.12 104 GLU A CA 1
ATOM 830 C C . GLU A 1 104 ? -4.165 3.725 10.308 1.00 95.12 104 GLU A C 1
ATOM 832 O O . GLU A 1 104 ? -2.960 3.468 10.299 1.00 95.12 104 GLU A O 1
ATOM 837 N N . VAL A 1 105 ? -5.033 3.142 9.473 1.00 95.25 105 VAL A N 1
ATOM 838 C CA . VAL A 1 105 ? -4.630 2.120 8.496 1.00 95.25 105 VAL A CA 1
ATOM 839 C C . VAL A 1 105 ? -3.612 2.702 7.520 1.00 95.25 105 VAL A C 1
ATOM 841 O O . VAL A 1 105 ? -2.566 2.105 7.269 1.00 95.25 105 VAL A O 1
ATOM 844 N N . PHE A 1 106 ? -3.875 3.901 7.006 1.00 95.00 106 PHE A N 1
ATOM 845 C CA . PHE A 1 106 ? -2.993 4.552 6.050 1.00 95.00 106 PHE A CA 1
ATOM 846 C C . PHE A 1 106 ? -1.631 4.926 6.654 1.00 95.00 106 PHE A C 1
ATOM 848 O O . PHE A 1 106 ? -0.597 4.826 5.992 1.00 95.00 106 PHE A O 1
ATOM 855 N N . SER A 1 107 ? -1.588 5.289 7.935 1.00 94.31 107 SER A N 1
ATOM 856 C CA . SER A 1 107 ? -0.332 5.548 8.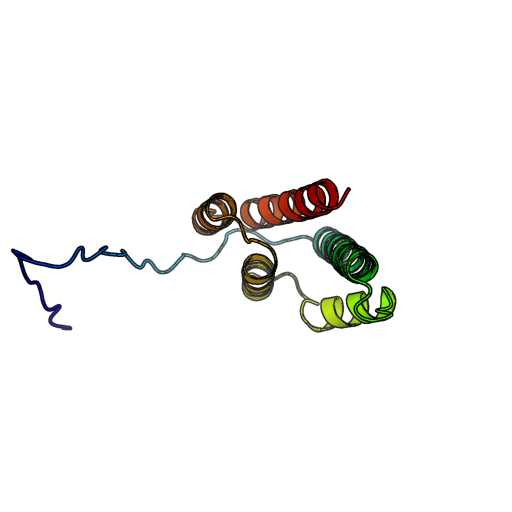643 1.00 94.31 107 SER A CA 1
ATOM 857 C C . SER A 1 107 ? 0.513 4.287 8.814 1.00 94.31 107 SER A C 1
ATOM 859 O O . SER A 1 107 ? 1.731 4.373 8.671 1.00 94.31 107 SER A O 1
ATOM 861 N N . ILE A 1 108 ? -0.108 3.125 9.038 1.00 96.00 108 ILE A N 1
ATOM 862 C CA . ILE A 1 108 ? 0.600 1.836 9.054 1.00 96.00 108 ILE A CA 1
ATOM 863 C C . ILE A 1 108 ? 1.221 1.573 7.675 1.00 96.00 108 ILE A C 1
ATOM 865 O O . ILE A 1 108 ? 2.416 1.302 7.588 1.00 96.00 108 ILE A O 1
ATOM 869 N N . LEU A 1 109 ? 0.462 1.755 6.588 1.00 94.38 109 LEU A N 1
ATOM 870 C CA . LEU A 1 109 ? 0.978 1.562 5.224 1.00 94.38 109 LEU A CA 1
ATOM 871 C C . LEU A 1 109 ? 2.173 2.466 4.907 1.00 94.38 109 LEU A C 1
ATOM 873 O O . LEU A 1 109 ? 3.177 1.994 4.367 1.00 94.38 109 LEU A O 1
ATOM 877 N N . ARG A 1 110 ? 2.089 3.750 5.276 1.00 92.31 110 ARG A N 1
ATOM 878 C CA . ARG A 1 110 ? 3.180 4.721 5.088 1.00 92.31 110 ARG A CA 1
ATOM 879 C C . ARG A 1 110 ? 4.442 4.360 5.867 1.00 92.31 110 ARG A C 1
ATOM 881 O O . ARG A 1 110 ? 5.530 4.717 5.434 1.00 92.31 110 ARG A O 1
ATOM 888 N N . GLN A 1 111 ? 4.320 3.662 6.994 1.00 92.25 111 GLN A N 1
ATOM 889 C CA . GLN A 1 111 ? 5.473 3.188 7.763 1.00 92.25 111 GLN A CA 1
ATOM 890 C C . GLN A 1 111 ? 6.085 1.922 7.154 1.00 92.25 111 GLN A C 1
ATOM 892 O O . GLN A 1 111 ? 7.307 1.774 7.148 1.00 92.25 111 GLN A O 1
ATOM 897 N N . THR A 1 112 ? 5.267 1.042 6.572 1.00 91.12 112 THR A N 1
ATOM 898 C CA . THR A 1 112 ? 5.743 -0.228 6.011 1.00 91.12 112 THR A CA 1
ATOM 899 C C . THR A 1 112 ? 6.659 -0.048 4.797 1.00 91.12 112 THR A C 1
ATOM 901 O O . THR A 1 112 ? 7.626 -0.797 4.661 1.00 91.12 112 THR A O 1
ATOM 904 N N . ILE A 1 113 ? 6.402 0.924 3.911 1.00 86.62 113 ILE A N 1
ATOM 905 C CA . ILE A 1 113 ? 7.238 1.118 2.709 1.00 86.62 113 ILE A CA 1
ATOM 906 C C . ILE A 1 113 ? 8.697 1.456 3.085 1.00 86.62 113 ILE A C 1
ATOM 908 O O . ILE A 1 113 ? 9.578 0.670 2.735 1.00 86.62 113 ILE A O 1
ATOM 912 N N . PRO A 1 114 ? 8.996 2.514 3.867 1.00 79.50 114 PRO A N 1
ATOM 913 C CA . PRO A 1 114 ? 10.366 2.832 4.280 1.00 79.50 114 PRO A CA 1
ATOM 914 C C . PRO A 1 114 ? 11.086 1.691 5.008 1.00 79.50 114 PRO A C 1
ATOM 916 O O . PRO A 1 114 ? 12.293 1.498 4.834 1.00 79.50 114 PRO A O 1
ATOM 919 N N . GLU A 1 115 ? 10.364 0.911 5.819 1.00 82.44 115 GLU A N 1
ATOM 920 C CA . GLU A 1 115 ? 10.931 -0.260 6.489 1.00 82.44 115 GLU A CA 1
ATOM 921 C C . GLU A 1 115 ? 11.397 -1.321 5.493 1.00 82.44 115 GLU A C 1
ATOM 923 O O . GLU A 1 115 ? 12.470 -1.904 5.672 1.00 82.44 115 GLU A O 1
ATOM 928 N N . LYS A 1 116 ? 10.622 -1.554 4.428 1.00 77.69 116 LYS A N 1
ATOM 929 C CA . LYS A 1 116 ? 11.004 -2.478 3.358 1.00 77.69 116 LYS A CA 1
ATOM 930 C C . LYS A 1 116 ? 12.226 -1.971 2.596 1.00 77.69 116 LYS A C 1
ATOM 932 O O . LYS A 1 116 ? 13.132 -2.760 2.352 1.00 77.69 116 LYS A O 1
ATOM 937 N N . ASN A 1 117 ? 12.310 -0.675 2.296 1.00 72.69 117 ASN A N 1
ATOM 938 C CA . ASN A 1 117 ? 13.484 -0.087 1.637 1.00 72.69 117 ASN A CA 1
ATOM 939 C C . ASN A 1 117 ? 14.738 -0.195 2.523 1.00 72.69 117 ASN A C 1
ATOM 941 O O . ASN A 1 117 ? 15.836 -0.444 2.034 1.00 72.69 117 ASN A O 1
ATOM 945 N N . THR A 1 118 ? 14.585 -0.050 3.843 1.00 70.69 118 THR A N 1
ATOM 946 C CA . THR A 1 118 ? 15.696 -0.186 4.800 1.00 70.69 118 THR A CA 1
ATOM 947 C C . THR A 1 118 ? 16.235 -1.616 4.860 1.00 70.69 118 THR A C 1
ATOM 949 O O . THR A 1 118 ? 17.431 -1.798 5.026 1.00 70.69 118 THR A O 1
ATOM 952 N N . GLN A 1 119 ? 15.382 -2.634 4.703 1.00 65.50 119 GLN A N 1
ATOM 953 C CA . GLN A 1 119 ? 15.805 -4.043 4.682 1.00 65.50 119 GLN A CA 1
ATOM 954 C C . GLN A 1 119 ? 16.543 -4.449 3.397 1.00 65.50 119 GLN A C 1
ATOM 956 O O . GLN A 1 119 ? 17.180 -5.502 3.376 1.00 65.50 119 GLN A O 1
ATOM 961 N N . LEU A 1 120 ? 16.420 -3.660 2.326 1.00 63.00 120 LEU A N 1
ATOM 962 C CA . LEU A 1 120 ? 17.073 -3.914 1.039 1.00 63.00 120 LEU A CA 1
ATOM 963 C C . LEU A 1 120 ? 18.495 -3.341 0.951 1.00 63.00 120 LEU A C 1
ATOM 965 O O . LEU A 1 120 ? 19.268 -3.811 0.117 1.00 63.00 120 LEU A O 1
ATOM 969 N N . ASN A 1 121 ? 18.821 -2.346 1.784 1.00 55.88 121 ASN A N 1
ATOM 970 C CA . ASN A 1 121 ? 20.152 -1.734 1.890 1.00 55.88 121 ASN A CA 1
ATOM 971 C C . ASN A 1 121 ? 21.047 -2.482 2.887 1.00 55.88 121 ASN A C 1
ATOM 973 O O . ASN A 1 121 ? 22.272 -2.544 2.634 1.00 55.88 121 ASN A O 1
#